Protein AF-A0A399EJ84-F1 (afdb_monomer_lite)

Sequence (153 aa):
MKRVRYGLIAATLVGLLLTGCSNFGLVFSTPTVSVASPENFQRTVTTEKDSAGNIVALIYTFQYEIVLNALPGSPAGRVFLRSGSVDVFGATIPSCPTTEKDFCPNRFPIKSEYRTGPSDPPPTATQITSYIAQSLNETAQKENAINYPVYVY

Secondary structure (DSSP, 8-state):
--SSHHHHHHHHHHHHHHHHTTT----TTS--EEEPPPEEEEEEEEEEE-TTS-EEEEEEEEEEEEEEEEPTTPPSEEEEEEETTEEEEEEEE----SS-TTSS---EEEEEEEEE-SSPPPTTSEEEEEEEEEETTSS-EEEEEEEEEEEE-

Radius of gyration: 24.68 Å; chains: 1; bounding box: 46×48×91 Å

Organism: NCBI:txid1644118

pLDDT: mean 77.86, std 13.83, range [44.75, 92.5]

Foldseek 3Di:
DPPPVVVVVVVVVVVVVVVVVVVPPVCLQWFDKAKDAWDPWDWDWDFDADPVRHGPAIKIKIKTKIKIFTDASTAWFKKFWDWPPDRFDMDTAHGHHNPDPPPGPGIDIDIGMDMDDRDDDPQQNIKGFWMWTAGHVRPDIDIDGHPDIHGGD

Structure (mmCIF, N/CA/C/O backbone):
data_AF-A0A399EJ84-F1
#
_entry.id   AF-A0A399EJ84-F1
#
loop_
_atom_site.group_PDB
_atom_site.id
_atom_site.type_symbol
_atom_site.label_atom_id
_atom_site.label_alt_id
_atom_site.label_comp_id
_atom_site.label_asym_id
_atom_site.label_entity_id
_atom_site.label_seq_id
_atom_site.pdbx_PDB_ins_code
_atom_site.Cartn_x
_atom_site.Cartn_y
_atom_site.Cartn_z
_atom_site.occupancy
_atom_site.B_iso_or_equiv
_atom_site.auth_seq_id
_atom_site.auth_comp_id
_atom_site.auth_asym_id
_atom_site.auth_atom_id
_atom_site.pdbx_PDB_model_num
ATOM 1 N N . MET A 1 1 ? 6.480 -32.951 -61.516 1.00 45.44 1 MET A N 1
ATOM 2 C CA . MET A 1 1 ? 6.347 -31.630 -60.854 1.00 45.44 1 MET A CA 1
ATOM 3 C C . MET A 1 1 ? 5.630 -31.798 -59.505 1.00 45.44 1 MET A C 1
ATOM 5 O O . MET A 1 1 ? 4.413 -31.869 -59.483 1.00 45.44 1 MET A O 1
ATOM 9 N N . LYS A 1 2 ? 6.350 -31.976 -58.382 1.00 49.28 2 LYS A N 1
ATOM 10 C CA . LYS A 1 2 ? 5.755 -32.260 -57.045 1.00 49.28 2 LYS A CA 1
ATOM 11 C C . LYS A 1 2 ? 6.524 -31.618 -55.867 1.00 49.28 2 LYS A C 1
ATOM 13 O O . LYS A 1 2 ? 6.450 -32.101 -54.748 1.00 49.28 2 LYS A O 1
ATOM 18 N N . ARG A 1 3 ? 7.287 -30.540 -56.101 1.00 50.81 3 ARG A N 1
ATOM 19 C CA . ARG A 1 3 ? 8.130 -29.903 -55.060 1.00 50.81 3 ARG A CA 1
ATOM 20 C C . ARG A 1 3 ? 7.667 -28.517 -54.591 1.00 50.81 3 ARG A C 1
ATOM 22 O O . ARG A 1 3 ? 8.148 -28.043 -53.577 1.00 50.81 3 ARG A O 1
ATOM 29 N N . VAL A 1 4 ? 6.701 -27.895 -55.267 1.00 52.47 4 VAL A N 1
ATOM 30 C CA . VAL A 1 4 ? 6.308 -26.496 -54.987 1.00 52.47 4 VAL A CA 1
ATOM 31 C C . VAL A 1 4 ? 5.256 -26.378 -53.869 1.00 52.47 4 VAL A C 1
ATOM 33 O O . VAL A 1 4 ? 5.135 -25.338 -53.235 1.00 52.47 4 VAL A O 1
ATOM 36 N N . ARG A 1 5 ? 4.510 -27.452 -53.569 1.00 54.91 5 ARG A N 1
ATOM 37 C CA . ARG A 1 5 ? 3.357 -27.388 -52.648 1.00 54.91 5 ARG A CA 1
ATOM 38 C C . ARG A 1 5 ? 3.722 -27.409 -51.158 1.00 54.91 5 ARG A C 1
ATOM 40 O O . ARG A 1 5 ? 2.961 -26.886 -50.359 1.00 54.91 5 ARG A O 1
ATOM 47 N N . TYR A 1 6 ? 4.876 -27.964 -50.783 1.00 56.47 6 TYR A N 1
ATOM 48 C CA . TYR A 1 6 ? 5.280 -28.066 -49.372 1.00 56.47 6 TYR A CA 1
ATOM 49 C C . TYR A 1 6 ? 5.919 -26.781 -48.827 1.00 56.47 6 TYR A C 1
ATOM 51 O O . TYR A 1 6 ? 5.765 -26.481 -47.648 1.00 56.47 6 TYR A O 1
ATOM 59 N N . GLY A 1 7 ? 6.587 -25.994 -49.681 1.00 59.88 7 GLY A N 1
ATOM 60 C CA . GLY A 1 7 ? 7.217 -24.733 -49.269 1.00 59.88 7 GLY A CA 1
ATOM 61 C C . GLY A 1 7 ? 6.203 -23.648 -48.908 1.00 59.88 7 GLY A C 1
ATOM 62 O O . GLY A 1 7 ? 6.405 -22.908 -47.952 1.00 59.88 7 GLY A O 1
ATOM 63 N N . LEU A 1 8 ? 5.076 -23.603 -49.623 1.00 62.84 8 LEU A N 1
ATOM 64 C CA . LEU A 1 8 ? 4.021 -22.619 -49.381 1.00 62.84 8 LEU A CA 1
ATOM 65 C C . LEU A 1 8 ? 3.266 -22.922 -48.080 1.00 62.84 8 LEU A C 1
ATOM 67 O O . LEU A 1 8 ? 3.026 -22.010 -47.301 1.00 62.84 8 LEU A O 1
ATOM 71 N N . ILE A 1 9 ? 3.009 -24.207 -47.796 1.00 67.88 9 ILE A N 1
ATOM 72 C CA . ILE A 1 9 ? 2.383 -24.663 -46.544 1.00 67.88 9 ILE A CA 1
ATOM 73 C C . ILE A 1 9 ? 3.283 -24.357 -45.339 1.00 67.88 9 ILE A C 1
ATOM 75 O O . ILE A 1 9 ? 2.801 -23.826 -44.338 1.00 67.88 9 ILE A O 1
ATOM 79 N N . ALA A 1 10 ? 4.589 -24.627 -45.449 1.00 66.31 10 ALA A N 1
ATOM 80 C CA . ALA A 1 10 ? 5.559 -24.310 -44.403 1.00 66.31 10 ALA A CA 1
ATOM 81 C C . ALA A 1 10 ? 5.662 -22.795 -44.149 1.00 66.31 10 ALA A C 1
ATOM 83 O O . ALA A 1 10 ? 5.673 -22.370 -42.996 1.00 66.31 10 ALA A O 1
ATOM 84 N N . ALA A 1 11 ? 5.653 -21.975 -45.205 1.00 65.69 11 ALA A N 1
ATOM 85 C CA . ALA A 1 11 ? 5.672 -20.519 -45.083 1.00 65.69 11 ALA A CA 1
ATOM 86 C C . ALA A 1 11 ? 4.398 -19.967 -44.417 1.00 65.69 11 ALA A C 1
ATOM 88 O O . ALA A 1 11 ? 4.493 -19.096 -43.554 1.00 65.69 11 ALA A O 1
ATOM 89 N N . THR A 1 12 ? 3.215 -20.505 -44.740 1.00 66.88 12 THR A N 1
ATOM 90 C CA . THR A 1 12 ? 1.968 -20.131 -44.049 1.00 66.88 12 THR A CA 1
ATOM 91 C C . THR A 1 12 ? 1.947 -20.561 -42.586 1.00 66.88 12 THR A C 1
ATOM 93 O O . THR A 1 12 ? 1.477 -19.793 -41.753 1.00 66.88 12 THR A O 1
ATOM 96 N N . LEU A 1 13 ? 2.479 -21.741 -42.243 1.00 66.62 13 LEU A N 1
ATOM 97 C CA . LEU A 1 13 ? 2.532 -22.201 -40.850 1.00 66.62 13 LEU A CA 1
ATOM 98 C C . LEU A 1 13 ? 3.470 -21.335 -40.001 1.00 66.62 13 LEU A C 1
ATOM 100 O O . LEU A 1 13 ? 3.123 -20.972 -38.880 1.00 66.62 13 LEU A O 1
ATOM 104 N N . VAL A 1 14 ? 4.631 -20.963 -40.548 1.00 65.12 14 VAL A N 1
ATOM 105 C CA . VAL A 1 14 ? 5.580 -20.057 -39.883 1.00 65.12 14 VAL A CA 1
ATOM 106 C C . VAL A 1 14 ? 4.995 -18.647 -39.757 1.00 65.12 14 VAL A C 1
ATOM 108 O O . VAL A 1 14 ? 5.112 -18.039 -38.696 1.00 65.12 14 VAL A O 1
ATOM 111 N N . GLY A 1 15 ? 4.298 -18.150 -40.785 1.00 61.47 15 GLY A N 1
ATOM 112 C CA . GLY A 1 15 ? 3.580 -16.873 -40.727 1.00 61.47 15 GLY A CA 1
ATOM 113 C C . GLY A 1 15 ? 2.497 -16.846 -39.642 1.00 61.47 15 GLY A C 1
ATOM 114 O O . GLY A 1 15 ? 2.450 -15.906 -38.855 1.00 61.47 15 GLY A O 1
ATOM 115 N N . LEU A 1 16 ? 1.690 -17.908 -39.536 1.00 60.75 16 LEU A N 1
ATOM 116 C CA . LEU A 1 16 ? 0.660 -18.056 -38.499 1.00 60.75 16 LEU A CA 1
ATOM 117 C C . LEU A 1 16 ? 1.255 -18.136 -37.084 1.00 60.75 16 LEU A C 1
ATOM 119 O O . LEU A 1 16 ? 0.737 -17.498 -36.166 1.00 60.75 16 LEU A O 1
ATOM 123 N N . LEU A 1 17 ? 2.368 -18.856 -36.910 1.00 59.41 17 LEU A N 1
ATOM 124 C CA . LEU A 1 17 ? 3.072 -18.953 -35.626 1.00 59.41 17 LEU A CA 1
ATOM 125 C C . LEU A 1 17 ? 3.699 -17.615 -35.198 1.00 59.41 17 LEU A C 1
ATOM 127 O O . LEU A 1 17 ? 3.635 -17.269 -34.022 1.00 59.41 17 LEU A O 1
ATOM 131 N N . LEU A 1 18 ? 4.234 -16.825 -36.136 1.00 56.94 18 LEU A N 1
ATOM 132 C CA . LEU A 1 18 ? 4.776 -15.488 -35.853 1.00 56.94 18 LEU A CA 1
ATOM 133 C C . LEU A 1 18 ? 3.676 -14.468 -35.517 1.00 56.94 18 LEU A C 1
ATOM 135 O O . LEU A 1 18 ? 3.866 -13.637 -34.629 1.00 56.94 18 LEU A O 1
ATOM 139 N N . THR A 1 19 ? 2.501 -14.552 -36.153 1.00 56.28 19 THR A N 1
ATOM 140 C CA . THR A 1 19 ? 1.343 -13.716 -35.780 1.00 56.28 19 THR A CA 1
ATOM 141 C C . THR A 1 19 ? 0.726 -14.118 -34.437 1.00 56.28 19 THR A C 1
ATOM 143 O O . THR A 1 19 ? 0.177 -13.269 -33.739 1.00 56.28 19 THR A O 1
ATOM 146 N N . GLY A 1 20 ? 0.867 -15.386 -34.030 1.00 47.88 20 GLY A N 1
ATOM 147 C CA . GLY A 1 20 ? 0.375 -15.900 -32.747 1.00 47.88 20 GLY A CA 1
ATOM 148 C C . GLY A 1 20 ? 1.115 -15.355 -31.519 1.00 47.88 20 GLY A C 1
ATOM 149 O O . GLY A 1 20 ? 0.554 -15.348 -30.426 1.00 47.88 20 GLY A O 1
ATOM 150 N N . CYS A 1 21 ? 2.333 -14.832 -31.689 1.00 55.75 21 CYS A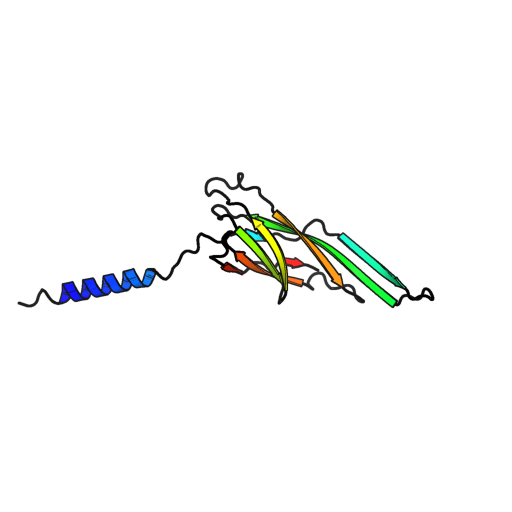 N 1
ATOM 151 C CA . CYS A 1 21 ? 3.095 -14.200 -30.607 1.00 55.75 21 CYS A CA 1
ATOM 152 C C . CYS A 1 21 ? 2.795 -12.698 -30.428 1.00 55.75 21 CYS A C 1
ATOM 154 O O . CYS A 1 21 ? 3.214 -12.122 -29.428 1.00 55.75 21 CYS A O 1
ATOM 156 N N . SER A 1 22 ? 2.046 -12.056 -31.339 1.00 45.00 22 SER A N 1
ATOM 157 C CA . SER A 1 22 ? 1.723 -10.614 -31.249 1.00 45.00 22 SER A CA 1
ATOM 158 C C . SER A 1 22 ? 0.701 -10.253 -30.164 1.00 45.00 22 SER A C 1
ATOM 160 O O . SER A 1 22 ? 0.501 -9.074 -29.895 1.00 45.00 22 SER A O 1
ATOM 162 N N . ASN A 1 23 ? 0.080 -11.236 -29.503 1.00 47.22 23 ASN A N 1
ATOM 163 C CA . ASN A 1 23 ? -0.821 -10.979 -28.373 1.00 47.22 23 ASN A CA 1
ATOM 164 C C . ASN A 1 23 ? -0.101 -10.883 -27.020 1.00 47.22 23 ASN A C 1
ATOM 166 O O . ASN A 1 23 ? -0.728 -10.526 -26.024 1.00 47.22 23 ASN A O 1
ATOM 170 N N . PHE A 1 24 ? 1.215 -11.119 -26.964 1.00 48.78 24 PHE A N 1
ATOM 171 C CA . PHE A 1 24 ? 2.027 -10.678 -25.831 1.00 48.78 24 PHE A CA 1
ATOM 172 C C . PHE A 1 24 ? 2.366 -9.202 -26.019 1.00 48.78 24 PHE A C 1
ATOM 174 O O . PHE A 1 24 ? 3.512 -8.826 -26.259 1.00 48.78 24 PHE A O 1
ATOM 181 N N . GLY A 1 25 ? 1.344 -8.351 -25.921 1.00 44.75 25 GLY A N 1
ATOM 182 C CA . GLY A 1 25 ? 1.556 -6.939 -25.655 1.00 44.75 25 GLY A CA 1
ATOM 183 C C . GLY A 1 25 ? 2.274 -6.842 -24.317 1.00 44.75 25 GLY A C 1
ATOM 184 O O . GLY A 1 25 ? 1.644 -6.889 -23.264 1.00 44.75 25 GLY A O 1
ATOM 185 N N . LEU A 1 26 ? 3.605 -6.781 -24.345 1.00 46.06 26 LEU A N 1
ATOM 186 C CA . LEU A 1 26 ? 4.390 -6.378 -23.194 1.00 46.06 26 LEU A CA 1
ATOM 187 C C . LEU A 1 26 ? 3.952 -4.951 -22.872 1.00 46.06 26 LEU A C 1
ATOM 189 O O . LEU A 1 26 ? 4.371 -3.991 -23.517 1.00 46.06 26 LEU A O 1
ATOM 193 N N . VAL A 1 27 ? 3.038 -4.823 -21.913 1.00 53.25 27 VAL A N 1
ATOM 194 C CA . VAL A 1 27 ? 2.588 -3.542 -21.377 1.00 53.25 27 VAL A CA 1
ATOM 195 C C . VAL A 1 27 ? 3.749 -2.968 -20.560 1.00 53.25 27 VAL A C 1
ATOM 197 O O . VAL A 1 27 ? 3.771 -3.037 -19.337 1.00 53.25 27 VAL A O 1
ATOM 200 N N . PHE A 1 28 ? 4.756 -2.433 -21.252 1.00 57.75 28 PHE A N 1
ATOM 201 C CA . PHE A 1 28 ? 5.909 -1.737 -20.668 1.00 57.75 28 PHE A CA 1
ATOM 202 C C . PHE A 1 28 ? 5.553 -0.332 -20.160 1.00 57.75 28 PHE A C 1
ATOM 204 O O . PHE A 1 28 ? 6.438 0.443 -19.813 1.00 57.75 28 PHE A O 1
ATOM 211 N N . SER A 1 29 ? 4.273 0.038 -20.160 1.00 71.75 29 SER A N 1
ATOM 212 C CA . SER A 1 29 ? 3.812 1.393 -19.854 1.00 71.75 29 SER A CA 1
ATOM 213 C C . SER A 1 29 ? 3.247 1.557 -18.444 1.00 71.75 29 SER A C 1
ATOM 215 O O . SER A 1 29 ? 3.000 2.688 -18.034 1.00 71.75 29 SER A O 1
ATOM 217 N N . THR A 1 30 ? 3.042 0.470 -17.692 1.00 86.69 30 THR A N 1
ATOM 218 C CA . THR A 1 30 ? 2.519 0.532 -16.318 1.00 86.69 30 THR A CA 1
ATOM 219 C C . THR A 1 30 ? 3.629 0.317 -15.289 1.00 86.69 30 THR A C 1
ATOM 221 O O . THR A 1 30 ? 4.449 -0.583 -15.484 1.00 86.69 30 THR A O 1
ATOM 224 N N . PRO A 1 31 ? 3.657 1.085 -14.188 1.00 88.81 31 PRO A N 1
ATOM 225 C CA . PRO A 1 31 ? 4.708 0.991 -13.183 1.00 88.81 31 PRO A CA 1
ATOM 226 C C . PRO A 1 31 ? 4.697 -0.367 -12.475 1.00 88.81 31 PRO A C 1
ATOM 228 O O . PRO A 1 31 ? 3.647 -0.960 -12.218 1.00 88.81 31 PRO A O 1
ATOM 231 N N . THR A 1 32 ? 5.880 -0.844 -12.112 1.00 89.38 32 THR A N 1
ATOM 232 C CA . THR A 1 32 ? 6.081 -2.059 -11.321 1.00 89.38 32 THR A CA 1
ATOM 233 C C . THR A 1 32 ? 6.705 -1.692 -9.986 1.00 89.38 32 THR A C 1
ATOM 235 O O . THR A 1 32 ? 7.769 -1.070 -9.949 1.00 89.38 32 THR A O 1
ATOM 238 N N . VAL A 1 33 ? 6.061 -2.091 -8.890 1.00 89.25 33 VAL A N 1
ATOM 239 C CA . VAL A 1 33 ? 6.500 -1.759 -7.532 1.00 89.25 33 VAL A CA 1
ATOM 240 C C . VAL A 1 33 ? 6.495 -2.992 -6.636 1.00 89.25 33 VAL A C 1
ATOM 242 O O . VAL A 1 33 ? 5.698 -3.908 -6.830 1.00 89.25 33 VAL A O 1
ATOM 245 N N . SER A 1 34 ? 7.351 -3.001 -5.618 1.00 88.44 34 SER A N 1
ATOM 246 C CA . SER A 1 34 ? 7.160 -3.839 -4.434 1.00 88.44 34 SER A CA 1
ATOM 247 C C . SER A 1 34 ? 6.397 -3.051 -3.374 1.00 88.44 34 SER A C 1
ATOM 249 O O . SER A 1 34 ? 6.750 -1.900 -3.106 1.00 88.44 34 SER A O 1
ATOM 251 N N . VAL A 1 35 ? 5.411 -3.678 -2.739 1.00 88.81 35 VAL A N 1
ATOM 252 C CA . VAL A 1 35 ? 4.692 -3.112 -1.591 1.00 88.81 35 VAL A CA 1
ATOM 253 C C . VAL A 1 35 ? 5.371 -3.606 -0.316 1.00 88.81 35 VAL A C 1
ATOM 255 O O . VAL A 1 35 ? 5.475 -4.813 -0.107 1.00 88.81 35 VAL A O 1
ATOM 258 N N . ALA A 1 36 ? 5.887 -2.688 0.497 1.00 86.12 36 ALA A N 1
ATOM 259 C CA . ALA A 1 36 ? 6.511 -3.012 1.774 1.00 86.12 36 ALA A CA 1
ATOM 260 C C . ALA A 1 36 ? 5.473 -3.104 2.904 1.00 86.12 36 ALA A C 1
ATOM 262 O O . ALA A 1 36 ? 4.340 -2.633 2.773 1.00 86.12 36 ALA A O 1
ATOM 263 N N . SER A 1 37 ? 5.888 -3.687 4.030 1.00 82.88 37 SER A N 1
ATOM 264 C CA . SER A 1 37 ? 5.113 -3.665 5.272 1.00 82.88 37 SER A CA 1
ATOM 265 C C . SER A 1 37 ? 4.830 -2.228 5.732 1.00 82.88 37 SER A C 1
ATOM 267 O O . SER A 1 37 ? 5.651 -1.343 5.479 1.00 82.88 37 SER A O 1
ATOM 269 N N . PRO A 1 38 ? 3.698 -1.983 6.417 1.00 83.81 38 PRO A N 1
ATOM 270 C CA . PRO A 1 38 ? 3.379 -0.669 6.954 1.00 83.81 38 PRO A CA 1
ATOM 271 C C . PRO A 1 38 ? 4.403 -0.224 8.004 1.00 83.81 38 PRO A C 1
ATOM 273 O O . PRO A 1 38 ? 4.872 -1.016 8.823 1.00 83.81 38 PRO A O 1
ATOM 276 N N . GLU A 1 39 ? 4.704 1.068 8.001 1.00 87.88 39 GLU A N 1
ATOM 277 C CA . GLU A 1 39 ? 5.601 1.737 8.940 1.00 87.88 39 GLU A CA 1
ATOM 278 C C . GLU A 1 39 ? 4.895 2.920 9.619 1.00 87.88 39 GLU A C 1
ATOM 280 O O . GLU A 1 39 ? 3.763 3.267 9.277 1.00 87.88 39 GLU A O 1
ATOM 285 N N . ASN A 1 40 ? 5.559 3.545 10.600 1.00 88.38 40 ASN A N 1
ATOM 286 C CA . ASN A 1 40 ? 5.063 4.736 11.304 1.00 88.38 40 ASN A CA 1
ATOM 287 C C . ASN A 1 40 ? 3.669 4.555 11.931 1.00 88.38 40 ASN A C 1
ATOM 289 O O . ASN A 1 40 ? 2.849 5.471 11.930 1.00 88.38 40 ASN A O 1
ATOM 293 N N . PHE A 1 41 ? 3.413 3.365 12.479 1.00 86.19 41 PHE A N 1
ATOM 294 C CA . PHE A 1 41 ? 2.126 3.013 13.062 1.00 86.19 41 PHE A CA 1
ATOM 295 C C . PHE A 1 41 ? 1.802 3.850 14.305 1.00 86.19 41 PHE A C 1
ATOM 297 O O . PHE A 1 41 ? 2.560 3.865 15.278 1.00 86.19 41 PHE A O 1
ATOM 304 N N . GLN A 1 42 ? 0.638 4.495 14.290 1.00 89.12 42 GLN A N 1
ATOM 305 C CA . GLN A 1 42 ? 0.072 5.216 15.423 1.00 89.12 42 GLN A CA 1
ATOM 306 C C . GLN A 1 42 ? -1.369 4.771 15.658 1.00 89.12 42 GLN A C 1
ATOM 308 O O . GLN A 1 42 ? -2.164 4.663 14.725 1.00 89.12 42 GLN A O 1
ATOM 313 N N . ARG A 1 43 ? -1.711 4.535 16.926 1.00 89.00 43 ARG A N 1
AT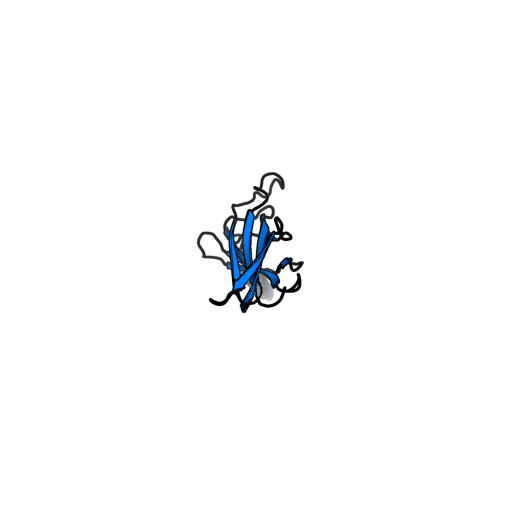OM 314 C CA . ARG A 1 43 ? -3.061 4.172 17.361 1.00 89.00 43 ARG A CA 1
ATOM 315 C C . ARG A 1 43 ? -3.570 5.211 18.347 1.00 89.00 43 ARG A C 1
ATOM 317 O O . ARG A 1 43 ? -2.964 5.410 19.399 1.00 89.00 43 ARG A O 1
ATOM 324 N N . THR A 1 44 ? -4.718 5.793 18.035 1.00 90.75 44 THR A N 1
ATOM 325 C CA . THR A 1 44 ? -5.419 6.760 18.880 1.00 90.75 44 THR A CA 1
ATOM 326 C C . THR A 1 44 ? -6.789 6.208 19.244 1.00 90.75 44 THR A C 1
ATOM 328 O O . THR A 1 44 ? -7.492 5.672 18.389 1.00 90.75 44 THR A O 1
ATOM 331 N N . VAL A 1 45 ? -7.174 6.337 20.514 1.00 91.06 45 VAL A N 1
ATOM 332 C CA . VAL A 1 45 ? -8.508 5.963 20.995 1.00 91.06 45 VAL A CA 1
ATOM 333 C C . VAL A 1 45 ? -9.256 7.232 21.367 1.00 91.06 45 VAL A C 1
ATOM 335 O O . VAL A 1 45 ? -8.785 8.017 22.189 1.00 91.06 45 VAL A O 1
ATOM 338 N N . THR A 1 46 ? -10.421 7.432 20.765 1.00 91.94 46 THR A N 1
ATOM 339 C CA . THR A 1 46 ? -11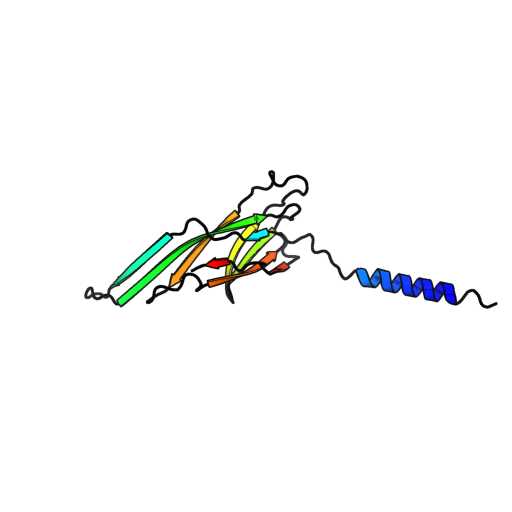.317 8.546 21.064 1.00 91.94 46 THR A CA 1
ATOM 340 C C . THR A 1 46 ? -12.575 8.010 21.728 1.00 91.94 46 THR A C 1
ATOM 342 O O . THR A 1 46 ? -13.206 7.081 21.233 1.00 91.94 46 THR A O 1
ATOM 345 N N . THR A 1 47 ? -12.935 8.585 22.873 1.00 92.50 47 THR A N 1
ATOM 346 C CA . THR A 1 47 ? -14.185 8.271 23.567 1.00 92.50 47 THR A CA 1
ATOM 347 C C . THR A 1 47 ? -15.243 9.283 23.156 1.00 92.50 47 THR A C 1
ATOM 349 O O . THR A 1 47 ? -15.111 10.466 23.468 1.00 92.50 47 THR A O 1
ATOM 352 N N . GLU A 1 48 ? -16.301 8.827 22.497 1.00 89.56 48 GLU A N 1
ATOM 353 C CA . GLU A 1 48 ? -17.484 9.650 22.268 1.00 89.56 48 GLU A CA 1
ATOM 354 C C . GLU A 1 48 ? -18.402 9.575 23.482 1.00 89.56 48 GLU A C 1
ATOM 356 O O . GLU A 1 48 ? -18.688 8.489 24.000 1.00 89.56 48 GLU A O 1
ATOM 361 N N . LYS A 1 49 ? -18.850 10.743 23.944 1.00 91.75 49 LYS A N 1
ATOM 362 C CA . LYS A 1 49 ? -19.763 10.875 25.075 1.00 91.75 49 LYS A CA 1
ATOM 363 C C . LYS A 1 49 ? -21.047 11.571 24.648 1.00 91.75 49 LYS A C 1
ATOM 365 O O . LYS A 1 49 ? -21.005 12.470 23.811 1.00 91.75 49 LYS A O 1
ATOM 370 N N . ASP A 1 50 ? -22.169 11.174 25.236 1.00 89.88 50 ASP A N 1
ATOM 371 C CA . ASP A 1 50 ? -23.426 11.905 25.088 1.00 89.88 50 ASP A CA 1
ATOM 372 C C . ASP A 1 50 ? -23.382 13.236 25.860 1.00 89.88 50 ASP A C 1
ATOM 374 O O . ASP A 1 50 ? -22.432 13.550 26.586 1.00 89.88 50 ASP A O 1
ATOM 378 N N . SER A 1 51 ? -24.444 14.033 25.733 1.00 91.00 51 SER A N 1
ATOM 379 C CA . SER A 1 51 ? -24.592 15.301 26.456 1.00 91.00 51 SER A CA 1
ATOM 380 C C . SER A 1 51 ? -24.649 15.146 27.984 1.00 91.00 51 SER A C 1
ATOM 382 O O . SER A 1 51 ? -24.486 16.138 28.690 1.00 91.00 51 SER A O 1
ATOM 384 N N . ALA A 1 52 ? -24.876 13.934 28.500 1.00 91.62 52 ALA A N 1
ATOM 385 C CA . ALA A 1 52 ? -24.868 13.615 29.926 1.00 91.62 52 ALA A CA 1
ATOM 386 C C . ALA A 1 52 ? -23.494 13.108 30.416 1.00 91.62 52 ALA A C 1
ATOM 388 O O . ALA A 1 52 ? -23.315 12.867 31.609 1.00 91.62 52 ALA A O 1
ATOM 389 N N . GLY A 1 53 ? -22.508 12.981 29.520 1.00 88.50 53 GLY A N 1
ATOM 390 C CA . GLY A 1 53 ? -21.159 12.516 29.830 1.00 88.50 53 GLY A CA 1
ATOM 391 C C . GLY A 1 53 ? -20.996 10.993 29.854 1.00 88.50 53 GLY A C 1
ATOM 392 O O . GLY A 1 53 ? -19.905 10.521 30.195 1.00 88.50 53 GLY A O 1
ATOM 393 N N . ASN A 1 54 ? -22.023 10.225 29.477 1.00 89.06 54 ASN A N 1
ATOM 394 C CA . ASN A 1 54 ? -21.931 8.771 29.355 1.00 89.06 54 ASN A CA 1
ATOM 395 C C . ASN A 1 54 ? -21.158 8.401 28.094 1.00 89.06 54 ASN A C 1
ATOM 397 O O . ASN A 1 54 ? -21.297 9.051 27.063 1.00 89.06 54 ASN A O 1
ATOM 401 N N . ILE A 1 55 ? -20.365 7.334 28.161 1.00 86.56 55 ILE A N 1
ATOM 402 C CA . ILE A 1 55 ? -19.630 6.821 27.002 1.00 86.56 55 ILE A CA 1
ATOM 403 C C . ILE A 1 55 ? -20.621 6.159 26.043 1.00 86.56 55 ILE A C 1
ATOM 405 O O . ILE A 1 55 ? -21.281 5.192 26.415 1.00 86.56 55 ILE A O 1
ATOM 409 N N . VAL A 1 56 ? -20.696 6.667 24.814 1.00 87.69 56 VAL A N 1
ATOM 410 C CA . VAL A 1 56 ? -21.574 6.152 23.752 1.00 87.69 56 VAL A CA 1
ATOM 411 C C . VAL A 1 56 ? -20.791 5.285 22.771 1.00 87.69 56 VAL A C 1
ATOM 413 O O . VAL A 1 56 ? -21.307 4.269 22.312 1.00 87.69 56 VAL A O 1
ATOM 416 N N . ALA A 1 57 ? -19.534 5.638 22.482 1.00 84.94 57 ALA A N 1
ATOM 417 C CA . ALA A 1 57 ? -18.677 4.850 21.605 1.00 84.94 57 ALA A CA 1
ATOM 418 C C . ALA A 1 57 ? -17.187 4.988 21.947 1.00 84.94 57 ALA A C 1
ATOM 420 O O . ALA A 1 57 ? -16.727 6.000 22.484 1.00 84.94 57 ALA A O 1
ATOM 421 N N . LEU A 1 58 ? -16.426 3.953 21.593 1.00 89.38 58 LEU A N 1
ATOM 422 C CA . LEU A 1 58 ? -14.971 3.991 21.493 1.00 89.38 58 LEU A CA 1
ATOM 423 C C . LEU A 1 58 ? -14.608 3.931 20.011 1.00 89.38 58 LEU A C 1
ATOM 425 O O . LEU A 1 58 ? -14.986 2.987 19.318 1.00 89.38 58 LEU A O 1
ATOM 429 N N . ILE A 1 59 ? -13.888 4.940 19.535 1.00 90.88 59 ILE A N 1
ATOM 430 C CA . ILE A 1 59 ? -13.387 5.013 18.166 1.00 90.88 59 ILE A CA 1
ATOM 431 C C . ILE A 1 59 ? -11.887 4.765 18.201 1.00 90.88 59 ILE A C 1
ATOM 433 O O . ILE A 1 59 ? -11.130 5.514 18.820 1.00 90.88 59 ILE A O 1
ATOM 437 N N . TYR A 1 60 ? -11.460 3.720 17.510 1.00 88.12 60 TYR A N 1
ATOM 438 C CA . TYR A 1 60 ? -10.064 3.392 17.284 1.00 88.12 60 TYR A CA 1
ATOM 439 C C . TYR A 1 60 ? -9.651 3.965 15.932 1.00 88.12 60 TYR A C 1
ATOM 441 O O . TYR A 1 60 ? -10.248 3.647 14.904 1.00 88.12 60 TYR A O 1
ATOM 449 N N . THR A 1 61 ? -8.641 4.829 15.939 1.00 89.00 61 THR A N 1
ATOM 450 C CA . THR A 1 61 ? -8.034 5.393 14.731 1.00 89.00 61 THR A CA 1
ATOM 451 C C . THR A 1 61 ? -6.616 4.866 14.602 1.00 89.00 61 THR A C 1
ATOM 453 O O . THR A 1 61 ? -5.804 5.019 15.516 1.00 89.00 61 THR A O 1
ATOM 456 N N . PHE A 1 62 ? -6.326 4.261 13.460 1.00 86.12 62 PHE A N 1
ATOM 457 C CA . PHE A 1 62 ? -5.042 3.687 13.103 1.00 86.12 62 PHE A CA 1
ATOM 458 C C . PHE A 1 62 ? -4.460 4.477 11.943 1.00 86.12 62 PHE A C 1
ATOM 460 O O . PHE A 1 62 ? -5.079 4.577 10.889 1.00 86.12 62 PHE A O 1
ATOM 467 N N . GLN A 1 63 ? -3.273 5.033 12.134 1.00 88.88 63 GLN A N 1
ATOM 468 C CA . GLN A 1 63 ? -2.537 5.757 11.107 1.00 88.88 63 GLN A CA 1
ATOM 469 C C . GLN A 1 63 ? -1.248 5.006 10.807 1.00 88.88 63 GLN A C 1
ATOM 471 O O . GLN A 1 63 ? -0.549 4.576 11.724 1.00 88.88 63 GLN A O 1
ATOM 476 N N . TYR A 1 64 ? -0.948 4.818 9.529 1.00 86.94 64 TYR A N 1
ATOM 477 C CA . TYR A 1 64 ? 0.248 4.110 9.084 1.00 86.94 64 TYR A CA 1
ATOM 478 C C . TYR A 1 64 ? 0.664 4.564 7.686 1.00 86.94 64 TYR A C 1
ATOM 480 O O . TYR A 1 64 ? -0.113 5.166 6.943 1.00 86.94 64 TYR A O 1
ATOM 488 N N . GLU A 1 65 ? 1.906 4.266 7.319 1.00 89.56 65 GLU A N 1
ATOM 489 C CA . GLU A 1 65 ? 2.448 4.528 5.991 1.00 89.56 65 GLU A CA 1
ATOM 490 C C . GLU A 1 65 ? 2.769 3.218 5.280 1.00 89.56 65 GLU A C 1
ATOM 492 O O . GLU A 1 65 ? 3.549 2.412 5.779 1.00 89.56 65 GLU A O 1
ATOM 497 N N . ILE A 1 66 ? 2.196 3.007 4.096 1.00 88.25 66 ILE A N 1
ATOM 498 C CA . ILE A 1 66 ? 2.577 1.893 3.222 1.00 88.25 66 ILE A CA 1
ATOM 499 C C . ILE A 1 66 ? 3.608 2.403 2.233 1.00 88.25 66 ILE A C 1
ATOM 501 O O . ILE A 1 66 ? 3.354 3.364 1.511 1.00 88.25 66 ILE A O 1
ATOM 505 N N . VAL A 1 67 ? 4.766 1.757 2.169 1.00 89.00 67 VAL A N 1
ATOM 506 C CA . VAL A 1 67 ? 5.842 2.195 1.281 1.00 89.00 67 VAL A CA 1
ATOM 507 C C . VAL A 1 67 ? 5.828 1.384 -0.005 1.00 89.00 67 VAL A C 1
ATOM 509 O O . VAL A 1 67 ? 5.944 0.158 0.012 1.00 89.00 67 VAL A O 1
ATOM 512 N N . LEU A 1 68 ? 5.713 2.077 -1.136 1.00 89.88 68 LEU A N 1
ATOM 513 C CA . LEU A 1 68 ? 5.936 1.493 -2.454 1.00 89.88 68 LEU A CA 1
ATOM 514 C C . LEU A 1 68 ? 7.381 1.731 -2.877 1.00 89.88 68 LEU A C 1
ATOM 516 O O . LEU A 1 68 ? 7.873 2.851 -2.771 1.00 89.88 68 LEU A O 1
ATOM 520 N N . ASN A 1 69 ? 8.042 0.712 -3.418 1.00 88.25 69 ASN A N 1
ATOM 521 C CA . ASN A 1 69 ? 9.376 0.862 -4.005 1.00 88.25 69 ASN A CA 1
ATOM 522 C C . ASN A 1 69 ? 9.306 0.490 -5.484 1.00 88.25 69 ASN A C 1
ATOM 524 O O . ASN A 1 69 ? 8.876 -0.615 -5.818 1.00 88.25 69 ASN A O 1
ATOM 528 N N . ALA A 1 70 ? 9.707 1.404 -6.369 1.00 88.75 70 ALA A N 1
ATOM 529 C CA . ALA A 1 70 ? 9.784 1.124 -7.799 1.00 88.75 70 ALA A CA 1
ATOM 530 C C . ALA A 1 70 ? 10.838 0.045 -8.074 1.00 88.75 70 ALA A C 1
ATOM 532 O O . ALA A 1 70 ? 11.943 0.097 -7.537 1.00 88.75 70 ALA A O 1
ATOM 533 N N . LEU A 1 71 ? 10.497 -0.937 -8.908 1.00 86.75 71 LEU A N 1
ATOM 534 C CA . LEU A 1 71 ? 11.446 -1.970 -9.320 1.00 86.75 71 LEU A CA 1
ATOM 535 C C . LEU A 1 71 ? 12.355 -1.449 -10.449 1.00 86.75 71 LEU A C 1
ATOM 537 O O . LEU A 1 71 ? 11.889 -0.653 -11.270 1.00 86.75 71 LEU A O 1
ATOM 541 N N . PRO A 1 72 ? 13.622 -1.901 -10.538 1.00 85.50 72 PRO A N 1
ATOM 542 C CA . PRO A 1 72 ? 14.521 -1.552 -11.640 1.00 85.50 72 PRO A CA 1
ATOM 543 C C . PRO A 1 72 ? 13.878 -1.772 -13.013 1.00 85.50 72 PRO A C 1
ATOM 545 O O . PRO A 1 72 ? 13.327 -2.839 -13.282 1.00 85.50 72 PRO A O 1
ATOM 548 N N . GLY A 1 73 ? 13.945 -0.760 -13.880 1.00 83.69 73 GLY A N 1
ATOM 549 C CA . GLY A 1 73 ? 13.292 -0.771 -15.192 1.00 83.69 73 GLY A CA 1
ATOM 550 C C . GLY A 1 73 ? 11.801 -0.416 -15.184 1.00 83.69 73 GLY A C 1
ATOM 551 O O . GLY A 1 73 ? 11.176 -0.444 -16.244 1.00 83.69 73 GLY A O 1
ATOM 552 N N . SER A 1 74 ? 11.217 -0.069 -14.032 1.00 87.06 74 SER A N 1
ATOM 553 C CA . SER A 1 74 ? 9.822 0.376 -13.957 1.00 87.06 74 SER A CA 1
ATOM 554 C C . SER A 1 74 ? 9.618 1.683 -14.733 1.00 87.06 74 SER A C 1
ATOM 556 O O . SER A 1 74 ? 10.328 2.659 -14.475 1.00 87.06 74 SER A O 1
ATOM 558 N N . PRO A 1 75 ? 8.606 1.784 -15.611 1.00 87.56 75 PRO A N 1
ATOM 559 C CA . PRO A 1 75 ? 8.192 3.063 -16.177 1.00 87.56 75 PRO A CA 1
ATOM 560 C C . PRO A 1 75 ? 7.541 3.948 -15.101 1.00 87.56 75 PRO A C 1
ATOM 562 O O . PRO A 1 75 ? 7.187 3.480 -14.014 1.00 87.56 75 PRO A O 1
ATOM 565 N N . ALA A 1 76 ? 7.362 5.232 -15.419 1.00 88.62 76 ALA A N 1
ATOM 566 C CA . ALA A 1 76 ? 6.586 6.141 -14.584 1.00 88.62 76 ALA A CA 1
ATOM 567 C C . ALA A 1 76 ? 5.079 5.858 -14.710 1.00 88.62 76 ALA A C 1
ATOM 569 O O . ALA A 1 76 ? 4.592 5.495 -15.782 1.00 88.62 76 ALA A O 1
ATOM 570 N N . GLY A 1 77 ? 4.319 6.083 -13.642 1.00 90.31 77 GLY A N 1
ATOM 571 C CA . GLY A 1 77 ? 2.870 5.906 -13.647 1.00 90.31 77 GLY A CA 1
ATOM 572 C C . GLY A 1 77 ? 2.238 6.114 -12.284 1.00 90.31 77 GLY A C 1
ATOM 573 O O . GLY A 1 77 ? 2.834 6.704 -11.391 1.00 90.31 77 GLY A O 1
ATOM 574 N N . ARG A 1 78 ? 1.014 5.628 -12.124 1.00 90.81 78 ARG A N 1
ATOM 575 C CA . ARG A 1 78 ? 0.259 5.667 -10.874 1.00 90.81 78 ARG A CA 1
ATOM 576 C C . ARG A 1 78 ? 0.063 4.248 -10.367 1.00 90.81 78 ARG A C 1
ATOM 578 O O . ARG A 1 78 ? -0.140 3.327 -11.155 1.00 90.81 78 ARG A O 1
ATOM 585 N N . VAL A 1 79 ? 0.133 4.072 -9.058 1.00 91.81 79 VAL A N 1
ATOM 586 C CA . VAL A 1 79 ? -0.174 2.809 -8.389 1.00 91.81 79 VAL A CA 1
ATOM 587 C C . VAL A 1 79 ? -1.284 3.058 -7.393 1.00 91.81 79 VAL A C 1
ATOM 589 O O . VAL A 1 79 ? -1.178 4.000 -6.619 1.00 91.81 79 VAL A O 1
ATOM 592 N N . PHE A 1 80 ? -2.304 2.207 -7.390 1.00 90.56 80 PHE A N 1
ATOM 593 C CA . PHE A 1 80 ? -3.403 2.223 -6.432 1.00 90.56 80 PHE A CA 1
ATOM 594 C C . PHE A 1 80 ? -3.430 0.896 -5.683 1.00 90.56 80 PHE A C 1
ATOM 596 O O . PHE A 1 80 ? -3.493 -0.164 -6.303 1.00 90.56 80 PHE A O 1
ATOM 603 N N . LEU A 1 81 ? -3.343 0.945 -4.358 1.00 88.88 81 LEU A N 1
ATOM 604 C CA . LEU A 1 81 ? -3.398 -0.247 -3.520 1.00 88.88 81 LEU A CA 1
ATOM 605 C C . LEU A 1 81 ? -4.842 -0.695 -3.340 1.00 88.88 81 LEU A C 1
ATOM 607 O O . LEU A 1 81 ? -5.711 0.119 -3.027 1.00 88.88 81 LEU A O 1
ATOM 611 N N . ARG A 1 82 ? -5.081 -1.996 -3.492 1.00 84.56 82 ARG A N 1
ATOM 612 C CA . ARG A 1 82 ? -6.405 -2.585 -3.335 1.00 84.56 82 ARG A CA 1
ATOM 613 C C . ARG A 1 82 ? -6.449 -3.450 -2.085 1.00 84.56 82 ARG A C 1
ATOM 615 O O . ARG A 1 82 ? -5.668 -4.391 -1.928 1.00 84.56 82 ARG A O 1
ATOM 622 N N . SER A 1 83 ? -7.403 -3.137 -1.215 1.00 75.06 83 SER A N 1
ATOM 623 C CA . SER A 1 83 ? -7.774 -3.981 -0.088 1.00 75.06 83 SER A CA 1
ATOM 624 C C . SER A 1 83 ? -9.249 -4.339 -0.203 1.00 75.06 83 SER A C 1
ATOM 626 O O . SER A 1 83 ? -10.129 -3.491 -0.061 1.00 75.06 83 SER A O 1
ATOM 628 N N . GLY A 1 84 ? -9.531 -5.600 -0.538 1.00 70.75 84 GLY A N 1
ATOM 629 C CA . GLY A 1 84 ? -10.899 -6.040 -0.816 1.00 70.75 84 GLY A CA 1
ATOM 630 C C . GLY A 1 84 ? -11.559 -5.228 -1.940 1.00 70.75 84 GLY A C 1
ATOM 631 O O . GLY A 1 84 ? -11.002 -5.104 -3.029 1.00 70.75 84 GLY A O 1
ATOM 632 N N . SER A 1 85 ? -12.756 -4.691 -1.682 1.00 55.91 85 SER A N 1
ATOM 633 C CA . SER A 1 85 ? -13.566 -3.923 -2.643 1.00 55.91 85 SER A CA 1
ATOM 634 C C . SER A 1 85 ? -13.263 -2.421 -2.680 1.00 55.91 85 SER A C 1
ATOM 636 O O . SER A 1 85 ? -13.946 -1.695 -3.400 1.00 55.91 85 SER A O 1
ATOM 638 N N . VAL A 1 86 ? -12.298 -1.941 -1.892 1.00 54.75 86 VAL A N 1
ATOM 639 C CA . VAL A 1 86 ? -11.988 -0.512 -1.782 1.00 54.75 86 VAL A CA 1
ATOM 640 C C . VAL A 1 86 ? -10.569 -0.262 -2.281 1.00 54.75 86 VAL A C 1
ATOM 642 O O . VAL A 1 86 ? -9.604 -0.877 -1.817 1.00 54.75 86 VAL A O 1
ATOM 645 N N . ASP A 1 87 ? -10.451 0.652 -3.241 1.00 61.09 87 ASP A N 1
ATOM 646 C CA . ASP A 1 87 ? -9.165 1.219 -3.628 1.00 61.09 87 ASP A CA 1
ATOM 647 C C . ASP A 1 87 ? -8.755 2.171 -2.507 1.00 61.09 87 ASP A C 1
ATOM 649 O O . ASP A 1 87 ? -9.431 3.163 -2.237 1.00 61.09 87 ASP A O 1
ATOM 653 N N . VAL A 1 88 ? -7.702 1.804 -1.783 1.00 66.81 88 VAL A N 1
ATOM 654 C CA . VAL A 1 88 ? -7.428 2.404 -0.479 1.00 66.81 88 VAL A CA 1
ATOM 655 C C . VAL A 1 88 ? -6.745 3.750 -0.695 1.00 66.81 88 VAL A C 1
ATOM 657 O O . VAL A 1 88 ? -7.232 4.756 -0.197 1.00 66.81 88 VAL A O 1
ATOM 660 N N . PHE A 1 89 ? -5.681 3.793 -1.509 1.00 70.88 89 PHE A N 1
ATOM 661 C CA . PHE A 1 89 ? -4.900 5.001 -1.806 1.00 70.88 89 PHE A CA 1
ATOM 662 C C . PHE A 1 89 ? -4.023 4.795 -3.048 1.00 70.88 89 PHE A C 1
ATOM 664 O O . PHE A 1 89 ? -3.668 3.659 -3.375 1.00 70.88 89 PHE A O 1
ATOM 671 N N . GLY A 1 90 ? -3.617 5.883 -3.715 1.00 81.69 90 GLY A N 1
ATOM 672 C CA . GLY A 1 90 ? -2.676 5.807 -4.830 1.00 81.69 90 GLY A CA 1
ATOM 673 C C . GLY A 1 90 ? -1.539 6.821 -4.782 1.00 81.69 90 GLY A C 1
ATOM 674 O O . GLY A 1 90 ? -1.686 7.908 -4.232 1.00 81.69 90 GLY A O 1
ATOM 675 N N . ALA A 1 91 ? -0.407 6.460 -5.382 1.00 87.75 91 ALA A N 1
ATOM 676 C CA . ALA A 1 91 ? 0.782 7.298 -5.501 1.00 87.75 91 ALA A CA 1
ATOM 677 C C . ALA A 1 91 ? 1.277 7.360 -6.948 1.00 87.75 91 ALA A C 1
ATOM 679 O O . ALA A 1 91 ? 1.152 6.398 -7.709 1.00 87.75 91 ALA A O 1
ATOM 680 N N . THR A 1 92 ? 1.875 8.493 -7.313 1.00 89.25 92 THR A N 1
ATOM 681 C CA . THR A 1 92 ? 2.602 8.637 -8.576 1.00 89.25 92 THR A CA 1
ATOM 682 C C . THR A 1 92 ? 4.034 8.157 -8.384 1.00 89.25 92 THR A C 1
ATOM 684 O O . THR A 1 92 ? 4.750 8.639 -7.510 1.0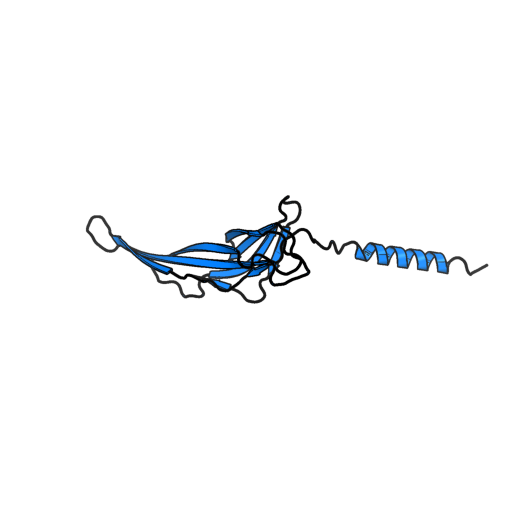0 89.25 92 THR A O 1
ATOM 687 N N . ILE A 1 93 ? 4.441 7.215 -9.223 1.00 89.00 93 ILE A N 1
ATOM 688 C CA . ILE A 1 93 ? 5.744 6.567 -9.219 1.00 89.00 93 ILE A CA 1
ATOM 689 C C . ILE A 1 93 ? 6.536 7.096 -10.425 1.00 89.00 93 ILE A C 1
ATOM 691 O O . ILE A 1 93 ? 6.054 6.985 -11.555 1.00 89.00 93 ILE A O 1
ATOM 695 N N . PRO A 1 94 ? 7.723 7.693 -10.235 1.00 87.00 94 PRO A N 1
ATOM 696 C CA . PRO A 1 94 ? 8.610 8.074 -11.326 1.00 87.00 94 PRO A CA 1
ATOM 697 C C . PRO A 1 94 ? 9.236 6.838 -11.984 1.00 87.00 94 PRO A C 1
ATOM 699 O O . PRO A 1 94 ? 9.248 5.743 -11.423 1.00 87.00 94 PRO A O 1
ATOM 702 N N . SER A 1 95 ? 9.792 7.016 -13.181 1.00 84.88 95 SER A N 1
ATOM 703 C CA . SER A 1 95 ? 10.525 5.952 -13.866 1.00 84.88 95 SER A CA 1
ATOM 704 C C . SER A 1 95 ? 11.799 5.589 -13.106 1.00 84.88 95 SER A C 1
ATOM 706 O O . SER A 1 95 ? 12.526 6.475 -12.656 1.00 84.88 95 SER A O 1
ATOM 708 N N . CYS A 1 96 ? 12.095 4.297 -13.031 1.00 84.94 96 CYS A N 1
ATOM 709 C CA . CYS A 1 96 ? 13.268 3.741 -12.375 1.00 84.94 96 CYS A CA 1
ATOM 710 C C . CYS A 1 96 ? 14.203 3.138 -13.443 1.00 84.94 96 CYS A C 1
ATOM 712 O O . CYS A 1 96 ? 13.797 2.199 -14.134 1.00 84.94 96 CYS A O 1
ATOM 714 N N . PRO A 1 97 ? 15.424 3.676 -13.642 1.00 79.50 97 PRO A N 1
ATOM 715 C CA . PRO A 1 97 ? 16.358 3.163 -14.644 1.00 79.50 97 PRO A CA 1
ATOM 716 C C . PRO A 1 97 ? 16.741 1.696 -14.391 1.00 79.50 97 PRO A C 1
ATOM 718 O O . PRO A 1 97 ? 16.714 1.204 -13.266 1.00 79.50 97 PRO A O 1
ATOM 721 N N . THR A 1 98 ? 17.116 0.980 -15.453 1.00 72.94 98 THR A N 1
ATOM 722 C CA . THR A 1 98 ? 17.524 -0.435 -15.379 1.00 72.94 98 THR A CA 1
ATOM 723 C C . THR A 1 98 ? 18.910 -0.638 -14.772 1.00 72.94 98 THR A C 1
ATOM 725 O O . THR A 1 98 ? 19.227 -1.744 -14.345 1.00 72.94 98 THR A O 1
ATOM 728 N N . THR A 1 99 ? 19.759 0.393 -14.786 1.00 61.72 99 THR A N 1
ATOM 729 C CA . THR A 1 99 ? 21.207 0.253 -14.585 1.00 61.72 99 THR A CA 1
ATOM 730 C C . THR A 1 99 ? 21.702 0.399 -13.152 1.00 61.72 99 THR A C 1
ATOM 732 O O . THR A 1 99 ? 22.867 0.104 -12.934 1.00 61.72 99 THR A O 1
ATOM 735 N N . GLU A 1 100 ? 20.877 0.753 -12.162 1.00 54.81 100 GLU A N 1
ATOM 736 C CA . GLU A 1 100 ? 21.339 0.783 -10.766 1.00 54.81 100 GLU A CA 1
ATOM 737 C C . GLU A 1 100 ? 20.176 0.779 -9.766 1.00 54.81 100 GLU A C 1
ATOM 739 O O . GLU A 1 100 ? 19.304 1.646 -9.795 1.00 54.81 100 GLU A O 1
ATOM 744 N N . LYS A 1 101 ? 20.196 -0.189 -8.840 1.00 53.66 101 LYS A N 1
ATOM 745 C CA . LYS A 1 101 ? 19.253 -0.312 -7.711 1.00 53.66 101 LYS A CA 1
ATOM 746 C C . LYS A 1 101 ? 19.308 0.901 -6.762 1.00 53.66 101 LYS A C 1
ATOM 748 O O . LYS A 1 101 ? 18.335 1.177 -6.065 1.00 53.66 101 LYS A O 1
ATOM 753 N N . ASP A 1 102 ? 20.422 1.632 -6.767 1.00 53.28 102 ASP A N 1
ATOM 754 C CA . ASP A 1 102 ? 20.681 2.757 -5.862 1.00 53.28 102 ASP A CA 1
ATOM 755 C C . ASP A 1 102 ? 20.220 4.121 -6.413 1.00 53.28 102 ASP A C 1
ATOM 757 O O . ASP A 1 102 ? 20.135 5.082 -5.652 1.00 53.28 102 ASP A O 1
ATOM 761 N N . PHE A 1 103 ? 19.862 4.217 -7.704 1.00 54.56 103 PHE A N 1
ATOM 762 C CA . PHE A 1 103 ? 19.465 5.484 -8.347 1.00 54.56 103 PHE A CA 1
ATOM 763 C C . PHE A 1 103 ? 17.956 5.737 -8.399 1.00 54.56 103 PHE A C 1
ATOM 765 O O . PHE A 1 103 ? 17.521 6.831 -8.768 1.00 54.56 103 PHE A O 1
ATOM 772 N N . CYS A 1 104 ? 17.137 4.750 -8.048 1.00 67.19 104 CYS A N 1
ATOM 773 C CA . CYS A 1 104 ? 15.698 4.953 -7.973 1.00 67.19 104 CYS A CA 1
ATOM 774 C C . CYS A 1 104 ? 15.373 5.605 -6.625 1.00 67.19 104 CYS A C 1
ATOM 776 O O . CYS A 1 104 ? 15.779 5.065 -5.597 1.00 67.19 104 CYS A O 1
ATOM 778 N N . PRO A 1 105 ? 14.683 6.763 -6.573 1.00 59.53 105 PRO A N 1
ATOM 779 C CA . PRO A 1 105 ? 14.250 7.334 -5.303 1.00 59.53 105 PRO A CA 1
ATOM 780 C C . PRO A 1 105 ? 13.390 6.289 -4.590 1.00 59.53 105 PRO A C 1
ATOM 782 O O . PRO A 1 105 ? 12.326 5.895 -5.058 1.00 59.53 105 PRO A O 1
ATOM 785 N N . ASN A 1 106 ? 13.952 5.747 -3.513 1.00 68.62 106 ASN A N 1
ATOM 786 C CA . ASN A 1 106 ? 13.776 4.332 -3.200 1.00 68.62 106 ASN A CA 1
ATOM 787 C C . ASN A 1 106 ? 12.524 4.011 -2.387 1.00 68.62 106 ASN A C 1
ATOM 789 O O . ASN A 1 106 ? 12.391 2.873 -1.959 1.00 68.62 106 ASN A O 1
ATOM 793 N N . ARG A 1 107 ? 11.644 4.986 -2.114 1.00 83.50 107 ARG A N 1
ATOM 794 C CA . ARG A 1 107 ? 10.505 4.836 -1.196 1.00 83.50 107 ARG A CA 1
ATOM 795 C C . ARG A 1 107 ? 9.427 5.877 -1.492 1.00 83.50 107 ARG A C 1
ATOM 797 O O . ARG A 1 107 ? 9.687 7.074 -1.401 1.00 83.50 107 ARG A O 1
ATOM 804 N N . PHE A 1 108 ? 8.210 5.429 -1.775 1.00 87.44 108 PHE A N 1
ATOM 805 C CA . PHE A 1 108 ? 7.027 6.271 -1.956 1.00 87.44 108 PHE A CA 1
ATOM 806 C C . PHE A 1 108 ? 6.020 5.942 -0.847 1.00 87.44 108 PHE A C 1
ATOM 808 O O . PHE A 1 108 ? 5.231 5.006 -1.005 1.00 87.44 108 PHE A O 1
ATOM 815 N N . PRO A 1 109 ? 6.086 6.637 0.305 1.00 87.25 109 PRO A N 1
ATOM 816 C CA . PRO A 1 109 ? 5.181 6.390 1.418 1.00 87.25 109 PRO A CA 1
ATOM 817 C C . PRO A 1 109 ? 3.772 6.897 1.100 1.00 87.25 109 PRO A C 1
ATOM 819 O O . PRO A 1 109 ? 3.579 8.020 0.632 1.00 87.25 109 PRO A O 1
ATOM 822 N N . ILE A 1 110 ? 2.781 6.068 1.401 1.00 87.25 110 ILE A N 1
ATOM 823 C CA . ILE A 1 110 ? 1.359 6.359 1.283 1.00 87.25 110 ILE A CA 1
ATOM 824 C C . ILE A 1 110 ? 0.770 6.391 2.684 1.00 87.25 110 ILE A C 1
ATOM 826 O O . ILE A 1 110 ? 0.636 5.353 3.335 1.00 87.25 110 ILE A O 1
ATOM 830 N N . LYS A 1 111 ? 0.392 7.587 3.135 1.00 87.62 111 LYS A N 1
ATOM 831 C CA . LYS A 1 111 ? -0.309 7.769 4.406 1.00 87.62 111 LYS A CA 1
ATOM 832 C C . LYS A 1 111 ? -1.716 7.209 4.299 1.00 87.62 111 LYS A C 1
ATOM 834 O O . LYS A 1 111 ? -2.458 7.570 3.391 1.00 87.62 111 LYS A O 1
ATOM 839 N N . SER A 1 112 ? -2.050 6.345 5.242 1.00 84.00 112 SER A N 1
ATOM 840 C CA . SER A 1 112 ? -3.326 5.656 5.327 1.00 84.00 112 SER A CA 1
ATOM 841 C C . SER A 1 112 ? -3.901 5.831 6.724 1.00 84.00 112 SER A C 1
ATOM 843 O O . SER A 1 112 ? -3.166 5.871 7.713 1.00 84.00 112 SER A O 1
ATOM 845 N N . GLU A 1 113 ? -5.222 5.935 6.793 1.00 85.38 113 GLU A N 1
ATOM 846 C CA . GLU A 1 113 ? -5.958 6.017 8.046 1.00 85.38 113 GLU A CA 1
ATOM 847 C C . GLU A 1 113 ? -7.117 5.022 8.017 1.00 85.38 113 GLU A C 1
ATOM 849 O O . GLU A 1 113 ? -7.933 5.039 7.096 1.00 85.38 113 GLU A O 1
ATOM 854 N N . TYR A 1 114 ? -7.185 4.169 9.034 1.00 81.94 114 TYR A N 1
ATOM 855 C CA . TYR A 1 114 ? -8.284 3.244 9.260 1.00 81.94 114 TYR A CA 1
ATOM 856 C C . TYR A 1 114 ? -8.992 3.600 10.561 1.00 81.94 114 TYR A C 1
ATOM 858 O O . TYR A 1 114 ? -8.361 3.828 11.595 1.00 81.94 114 TYR A O 1
ATOM 866 N N . ARG A 1 115 ? -10.321 3.665 10.508 1.00 85.94 115 ARG A N 1
ATOM 867 C CA . ARG A 1 115 ? -11.161 3.972 11.663 1.00 85.94 115 ARG A CA 1
ATOM 868 C C . ARG A 1 115 ? -12.165 2.866 11.878 1.00 85.94 115 ARG A C 1
ATOM 870 O O . ARG A 1 115 ? -12.823 2.430 10.938 1.00 85.94 115 ARG A O 1
ATOM 877 N N . THR A 1 116 ? -12.328 2.476 13.131 1.00 85.31 116 THR A N 1
ATOM 878 C CA . THR A 1 116 ? -13.329 1.489 13.517 1.00 85.31 116 THR A CA 1
ATOM 879 C C . THR A 1 116 ? -13.821 1.718 14.938 1.00 85.31 116 THR A C 1
ATOM 881 O O . THR A 1 116 ? -13.200 2.415 15.739 1.00 85.31 116 THR A O 1
ATOM 884 N N . GLY A 1 117 ? -14.967 1.133 15.241 1.00 84.50 117 GLY A N 1
ATOM 885 C CA . GLY A 1 117 ? -15.609 1.138 16.542 1.00 84.50 117 GLY A CA 1
ATOM 886 C C . GLY A 1 117 ? -16.823 0.206 16.505 1.00 84.50 117 GLY A C 1
ATOM 887 O O . GLY A 1 117 ? -17.303 -0.128 15.420 1.00 84.50 117 GLY A O 1
ATOM 888 N N . PRO A 1 118 ? -17.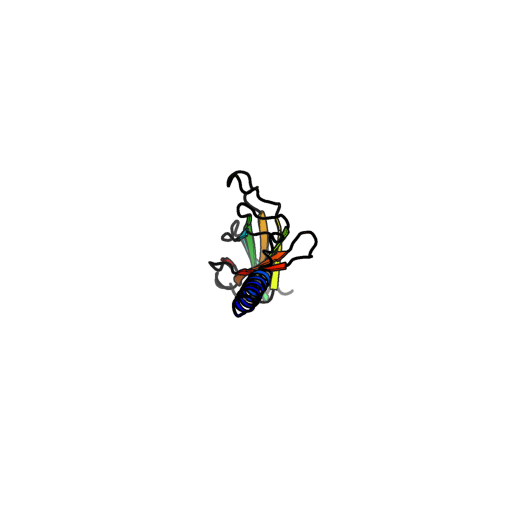331 -0.249 17.660 1.00 82.69 118 PRO A N 1
ATOM 889 C CA . PRO A 1 118 ? -16.865 0.053 19.015 1.00 82.69 118 PRO A CA 1
ATOM 890 C C . PRO A 1 118 ? -15.744 -0.874 19.521 1.00 82.69 118 PRO A C 1
ATOM 892 O O . PRO A 1 118 ? -15.316 -0.739 20.664 1.00 82.69 118 PRO A O 1
ATOM 895 N N . SER A 1 119 ? -15.296 -1.842 18.719 1.00 78.94 119 SER A N 1
ATOM 896 C CA . SER A 1 119 ? -14.310 -2.854 19.116 1.00 78.94 119 SER A CA 1
ATOM 897 C C . SER A 1 119 ? -12.953 -2.639 18.455 1.00 78.94 119 SER A C 1
ATOM 899 O O . SER A 1 119 ? -12.886 -2.278 17.281 1.00 78.94 119 SER A O 1
ATOM 901 N N . ASP A 1 120 ? -11.886 -2.942 19.195 1.00 79.75 120 ASP A N 1
ATOM 902 C CA . ASP A 1 120 ? -10.519 -2.966 18.674 1.00 79.75 120 ASP A CA 1
ATOM 903 C C . ASP A 1 120 ? -10.391 -4.087 17.618 1.00 79.75 120 ASP A C 1
ATOM 905 O O . ASP A 1 120 ? -10.639 -5.256 17.937 1.00 79.75 120 ASP A O 1
ATOM 909 N N . PRO A 1 121 ? -10.073 -3.765 16.356 1.00 75.94 121 PRO A N 1
ATOM 910 C CA . PRO A 1 121 ? -9.962 -4.734 15.277 1.00 75.94 121 PRO A CA 1
ATOM 911 C C . PRO A 1 121 ? -8.687 -5.571 15.460 1.00 75.94 121 PRO A C 1
ATOM 913 O O . PRO A 1 121 ? -7.669 -5.065 15.945 1.00 75.94 121 PRO A O 1
ATOM 916 N N . PRO A 1 122 ? -8.680 -6.849 15.048 1.00 76.44 122 PRO A N 1
ATOM 917 C CA . PRO A 1 122 ? -7.443 -7.614 15.022 1.00 76.44 122 PRO A CA 1
ATOM 918 C C . PRO A 1 122 ? -6.445 -6.987 14.022 1.00 76.44 122 PRO A C 1
ATOM 920 O O . PRO A 1 122 ? -6.873 -6.469 12.992 1.00 76.44 122 PRO A O 1
ATOM 923 N N . PRO A 1 123 ? -5.120 -7.110 14.239 1.00 64.31 123 PRO A N 1
ATOM 924 C CA . PRO A 1 1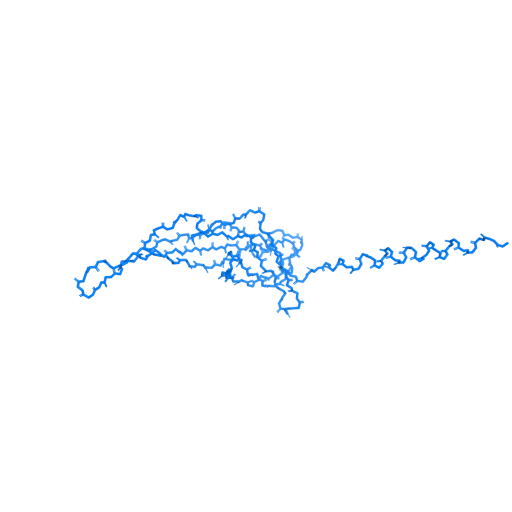23 ? -4.074 -6.611 13.326 1.00 64.31 123 PRO A CA 1
ATOM 925 C C . PRO A 1 123 ? -4.127 -7.118 11.877 1.00 64.31 123 PRO A C 1
ATOM 927 O O . PRO A 1 123 ? -3.363 -6.668 11.029 1.00 64.31 123 PRO A O 1
ATOM 930 N N . THR A 1 124 ? -4.985 -8.096 11.602 1.00 68.81 124 THR A N 1
ATOM 931 C CA . THR A 1 124 ? -5.204 -8.717 10.293 1.00 68.81 124 THR A CA 1
ATOM 932 C C . THR A 1 124 ? -6.568 -8.360 9.703 1.00 68.81 124 THR A C 1
ATOM 934 O O . THR A 1 124 ? -7.046 -9.076 8.825 1.00 68.81 124 THR A O 1
ATOM 937 N N . ALA A 1 125 ? -7.240 -7.329 10.225 1.00 67.75 125 ALA A N 1
ATOM 938 C CA . ALA A 1 125 ? -8.584 -6.948 9.795 1.00 67.75 125 ALA A CA 1
ATOM 939 C C . ALA A 1 125 ? -8.628 -6.547 8.317 1.00 67.75 125 ALA A C 1
ATOM 941 O O . ALA A 1 125 ? -9.607 -6.846 7.631 1.00 67.75 125 ALA A O 1
ATOM 942 N N . THR A 1 126 ? -7.546 -5.950 7.819 1.00 76.62 126 THR A N 1
ATOM 943 C CA . THR A 1 126 ? -7.461 -5.440 6.458 1.00 76.62 126 THR A CA 1
ATOM 944 C C . THR A 1 126 ? -6.243 -6.042 5.752 1.00 76.62 126 THR A C 1
ATOM 946 O O . THR A 1 126 ? -5.152 -6.165 6.310 1.00 76.62 126 THR A O 1
ATOM 949 N N . GLN A 1 127 ? -6.421 -6.471 4.502 1.00 82.44 127 GLN A N 1
ATOM 950 C CA . GLN A 1 127 ? -5.371 -7.140 3.733 1.00 82.44 127 GLN A CA 1
ATOM 951 C C . GLN A 1 127 ? -5.230 -6.502 2.359 1.00 82.44 127 GLN A C 1
ATOM 953 O O . GLN A 1 127 ? -6.197 -6.410 1.601 1.00 82.44 127 GLN A O 1
ATOM 958 N N . ILE A 1 128 ? -4.015 -6.090 2.019 1.00 84.31 128 ILE A N 1
ATOM 959 C CA . ILE A 1 128 ? -3.671 -5.605 0.686 1.00 84.31 128 ILE A CA 1
ATOM 960 C C . ILE A 1 128 ? -3.084 -6.780 -0.083 1.00 84.31 128 ILE A C 1
ATOM 962 O O . ILE A 1 128 ? -2.003 -7.278 0.236 1.00 84.31 128 ILE A O 1
ATOM 966 N N . THR A 1 129 ? -3.830 -7.254 -1.074 1.00 87.25 129 THR A N 1
ATOM 967 C CA . THR A 1 129 ? -3.497 -8.456 -1.855 1.00 87.25 129 THR A CA 1
ATOM 968 C C . THR A 1 129 ? -3.079 -8.130 -3.281 1.00 87.25 129 THR A C 1
ATOM 970 O O . THR A 1 129 ? -2.469 -8.958 -3.956 1.00 87.25 129 THR A O 1
ATOM 973 N N . SER A 1 130 ? -3.398 -6.928 -3.758 1.00 89.06 130 SER A N 1
ATOM 974 C CA . SER A 1 130 ? -3.128 -6.499 -5.125 1.00 89.06 130 SER A CA 1
ATOM 975 C C . SER A 1 130 ? -2.962 -4.985 -5.216 1.00 89.06 130 SER A C 1
ATOM 977 O O . SER A 1 130 ? -3.282 -4.232 -4.292 1.00 89.06 130 SER A O 1
ATOM 979 N N . TYR A 1 131 ? -2.435 -4.540 -6.351 1.00 90.69 131 TYR A N 1
ATOM 980 C CA . TYR A 1 131 ? -2.397 -3.137 -6.721 1.00 90.69 131 TYR A CA 1
ATOM 981 C C . TYR A 1 131 ? -2.702 -2.958 -8.205 1.00 90.69 131 TYR A C 1
ATOM 983 O O . TYR A 1 131 ? -2.346 -3.784 -9.047 1.00 90.69 131 TYR A O 1
ATOM 991 N N . ILE A 1 132 ? -3.325 -1.837 -8.534 1.00 90.94 132 ILE A N 1
ATOM 992 C CA . ILE A 1 132 ? -3.568 -1.399 -9.899 1.00 90.94 132 ILE A CA 1
ATOM 993 C C . ILE A 1 132 ? -2.433 -0.462 -10.301 1.00 90.94 132 ILE A C 1
ATOM 995 O O . ILE A 1 132 ? -2.244 0.589 -9.699 1.00 90.94 132 ILE A O 1
ATOM 999 N N . ALA A 1 133 ? -1.690 -0.829 -11.337 1.00 91.56 133 ALA A N 1
ATOM 1000 C CA . ALA A 1 133 ? -0.725 0.030 -12.001 1.00 91.56 133 ALA A CA 1
ATOM 1001 C C . ALA A 1 133 ? -1.372 0.684 -13.220 1.00 91.56 133 ALA A C 1
ATOM 1003 O O . ALA A 1 133 ? -1.951 -0.009 -14.053 1.00 91.56 133 ALA A O 1
ATOM 1004 N N . GLN A 1 134 ? -1.242 1.997 -13.354 1.00 90.94 134 GLN A N 1
ATOM 1005 C CA . GLN A 1 134 ? -1.787 2.775 -14.460 1.00 90.94 134 GLN A CA 1
ATOM 1006 C C . GLN A 1 134 ? -0.687 3.644 -15.074 1.00 90.94 134 GLN A C 1
ATOM 1008 O O . GLN A 1 134 ? 0.129 4.223 -14.356 1.00 90.94 134 GLN A O 1
ATOM 1013 N N . SER A 1 135 ? -0.636 3.740 -16.399 1.00 88.50 135 SER A N 1
ATOM 1014 C CA . SER A 1 135 ? 0.272 4.660 -17.087 1.00 88.50 135 SER A CA 1
ATOM 1015 C C . SER A 1 135 ? -0.137 6.121 -16.842 1.00 88.50 135 SER A C 1
ATOM 1017 O O . SER A 1 135 ? -1.304 6.415 -16.596 1.00 88.50 135 SER A O 1
ATOM 1019 N N . LEU A 1 136 ? 0.807 7.067 -16.930 1.00 86.44 136 LEU A N 1
ATOM 1020 C CA . LEU A 1 136 ? 0.517 8.497 -16.698 1.00 86.44 136 LEU A CA 1
ATOM 1021 C C . LEU A 1 136 ? -0.515 9.091 -17.670 1.00 86.44 136 LEU A C 1
ATOM 1023 O O . LEU A 1 136 ? -1.187 10.058 -17.337 1.00 86.44 136 LEU A O 1
ATOM 1027 N N . ASN A 1 137 ? -0.621 8.525 -18.870 1.00 84.19 137 ASN A N 1
ATOM 1028 C CA . ASN A 1 137 ? -1.592 8.902 -19.897 1.00 84.19 137 ASN A CA 1
ATOM 1029 C C . ASN A 1 137 ? -2.876 8.050 -19.857 1.00 84.19 137 ASN A C 1
ATOM 1031 O O . ASN A 1 137 ? -3.670 8.128 -20.786 1.00 84.19 137 ASN A O 1
ATOM 1035 N N . GLU A 1 138 ? -3.035 7.191 -18.845 1.00 81.25 138 GLU A N 1
ATOM 1036 C CA . GLU A 1 138 ? -4.206 6.333 -18.606 1.00 81.25 138 GLU A CA 1
ATOM 1037 C C . GLU A 1 138 ? -4.532 5.317 -19.718 1.00 81.25 138 GLU A C 1
ATOM 1039 O O . GLU A 1 138 ? -5.516 4.588 -19.632 1.00 81.25 138 GLU A O 1
ATOM 1044 N N . THR A 1 139 ? -3.684 5.194 -20.743 1.00 81.25 139 THR A N 1
ATOM 1045 C CA . THR A 1 139 ? -3.902 4.268 -21.867 1.00 81.25 139 THR A CA 1
ATOM 1046 C C . THR A 1 139 ? -3.642 2.808 -21.512 1.00 81.25 139 THR A C 1
ATOM 1048 O O . THR A 1 139 ? -3.989 1.918 -22.284 1.00 81.25 139 THR A O 1
ATOM 1051 N N . ALA A 1 140 ? -2.970 2.548 -20.391 1.00 82.25 140 ALA A N 1
ATOM 1052 C CA . ALA A 1 140 ? -2.678 1.207 -19.924 1.00 82.25 140 ALA A CA 1
ATOM 1053 C C . ALA A 1 140 ? -2.936 1.093 -18.425 1.00 82.25 140 ALA A C 1
ATOM 1055 O O . ALA A 1 140 ? -2.513 1.939 -17.636 1.00 82.25 140 ALA A O 1
ATOM 1056 N N . GLN A 1 141 ? -3.595 0.005 -18.044 1.00 88.12 141 GLN A N 1
ATOM 1057 C CA . GLN A 1 141 ? -3.875 -0.338 -16.663 1.00 88.12 141 GLN A CA 1
ATOM 1058 C C . GLN A 1 141 ? -3.698 -1.841 -16.480 1.00 88.12 141 GLN A C 1
ATOM 1060 O O . GLN A 1 141 ? -4.103 -2.633 -17.331 1.00 88.12 141 GLN A O 1
ATOM 1065 N N . LYS A 1 142 ? -3.082 -2.233 -15.369 1.00 88.31 142 LYS A N 1
ATOM 1066 C CA . LYS A 1 142 ? -2.852 -3.630 -15.028 1.00 88.31 142 LYS A CA 1
ATOM 1067 C C . LYS A 1 142 ? -2.975 -3.835 -13.528 1.00 88.31 142 LYS A C 1
ATOM 1069 O O . LYS A 1 142 ? -2.311 -3.157 -12.750 1.00 88.31 142 LYS A O 1
ATOM 1074 N N . GLU A 1 143 ? -3.774 -4.812 -13.134 1.00 89.69 143 GLU A N 1
ATOM 1075 C CA . GLU A 1 143 ? -3.782 -5.315 -11.765 1.00 89.69 143 GLU A CA 1
ATOM 1076 C C . GLU A 1 143 ? -2.638 -6.318 -11.581 1.00 89.69 143 GLU A C 1
ATOM 1078 O O . GLU A 1 143 ? -2.419 -7.205 -12.410 1.00 89.69 143 GLU A O 1
ATOM 1083 N N . ASN A 1 144 ? -1.872 -6.149 -10.510 1.00 88.38 144 ASN A N 1
ATOM 1084 C CA . ASN A 1 144 ? -0.785 -7.039 -10.138 1.00 88.38 144 ASN A CA 1
ATOM 1085 C C . ASN A 1 144 ? -1.056 -7.572 -8.733 1.00 88.38 144 ASN A C 1
ATOM 1087 O O . ASN A 1 144 ? -1.352 -6.810 -7.811 1.00 88.38 144 ASN A O 1
ATOM 1091 N N . ALA A 1 145 ? -0.942 -8.887 -8.573 1.00 87.69 145 ALA A N 1
ATOM 1092 C CA . ALA A 1 145 ? -0.991 -9.515 -7.264 1.00 87.69 145 ALA A CA 1
ATOM 1093 C C . ALA A 1 145 ? 0.279 -9.181 -6.470 1.00 87.69 145 ALA A C 1
ATOM 1095 O O . ALA A 1 145 ? 1.378 -9.114 -7.026 1.00 87.69 145 ALA A O 1
ATOM 1096 N N . ILE A 1 146 ? 0.128 -9.005 -5.162 1.00 86.25 146 ILE A N 1
ATOM 1097 C CA . ILE A 1 146 ? 1.250 -8.905 -4.235 1.00 86.25 146 ILE A CA 1
ATOM 1098 C C . ILE A 1 146 ? 1.533 -10.323 -3.735 1.00 86.25 146 ILE A C 1
ATOM 1100 O O . ILE A 1 146 ? 0.661 -10.964 -3.154 1.00 86.25 146 ILE A O 1
ATOM 1104 N N . ASN A 1 147 ? 2.753 -10.819 -3.961 1.00 75.88 147 ASN A N 1
ATOM 1105 C CA . ASN A 1 147 ? 3.132 -12.199 -3.621 1.00 75.88 147 ASN A CA 1
ATOM 1106 C C . ASN A 1 147 ? 2.944 -12.535 -2.135 1.00 75.88 147 ASN A C 1
ATOM 1108 O O . ASN A 1 147 ? 2.668 -13.683 -1.794 1.00 75.88 147 ASN A O 1
ATOM 1112 N N . TYR A 1 148 ? 3.092 -11.536 -1.264 1.00 79.94 148 TYR A N 1
ATOM 1113 C CA . TYR A 1 148 ? 2.843 -11.656 0.163 1.00 79.94 148 TYR A CA 1
ATOM 1114 C C . TYR A 1 148 ? 1.833 -10.594 0.570 1.00 79.94 148 TYR A C 1
ATOM 1116 O O . TYR A 1 148 ? 2.130 -9.407 0.423 1.00 79.94 148 TYR A O 1
ATOM 1124 N N . PRO A 1 149 ? 0.650 -10.986 1.058 1.00 79.44 149 PRO A N 1
ATOM 1125 C CA . PRO A 1 149 ? -0.335 -10.011 1.471 1.00 79.44 149 PRO A CA 1
ATOM 1126 C C . PRO A 1 149 ? 0.221 -9.124 2.580 1.00 79.44 149 PRO A C 1
ATOM 1128 O O . PRO A 1 149 ? 0.810 -9.612 3.548 1.00 79.44 149 PRO A O 1
ATOM 1131 N N . VAL A 1 150 ? -0.002 -7.822 2.440 1.00 81.62 150 VAL A N 1
ATOM 1132 C CA . VAL A 1 150 ? 0.368 -6.845 3.459 1.00 81.62 150 VAL A CA 1
ATOM 1133 C C . VAL A 1 150 ? -0.832 -6.665 4.375 1.00 81.62 150 VAL A C 1
ATOM 1135 O O . VAL A 1 150 ? -1.899 -6.237 3.934 1.00 81.62 150 VAL A O 1
ATOM 1138 N N . TYR A 1 151 ? -0.666 -7.041 5.640 1.00 79.94 151 TYR A N 1
ATOM 1139 C CA . TYR A 1 151 ? -1.703 -6.883 6.652 1.00 79.94 151 TYR A CA 1
ATOM 1140 C C . TYR A 1 151 ? -1.647 -5.480 7.233 1.00 79.94 151 TYR A C 1
ATOM 1142 O O . TYR A 1 151 ? -0.579 -4.984 7.598 1.00 79.94 151 TYR A O 1
ATOM 1150 N N . VAL A 1 152 ? -2.814 -4.859 7.299 1.00 75.81 152 VAL A N 1
ATOM 1151 C CA . VAL A 1 152 ? -3.034 -3.552 7.897 1.00 75.81 152 VAL A CA 1
ATOM 1152 C C . VAL A 1 152 ? -4.268 -3.625 8.798 1.00 75.81 152 VAL A C 1
ATOM 1154 O O . VAL A 1 152 ? -5.034 -4.593 8.759 1.00 75.81 152 VAL A O 1
ATOM 1157 N N . TYR A 1 153 ? -4.416 -2.622 9.655 1.00 69.06 153 TYR A N 1
ATOM 1158 C CA . TYR A 1 153 ? -5.582 -2.478 10.521 1.00 69.06 153 TYR A CA 1
ATOM 1159 C C . TYR A 1 153 ? -6.720 -1.911 9.682 1.00 69.06 153 TYR A C 1
ATOM 1161 O O . TYR A 1 153 ? -6.444 -0.941 8.935 1.00 69.06 153 TYR A O 1
#